Protein AF-A0A9Q6Z3T3-F1 (afdb_monomer)

Sequence (165 aa):
MHKLIFLFVGLLMFGCGKRDIKRTWSYEMFGDTLYEVKWFYAVSPEGIGQEIQYYISEVGDTILNQYYYYNQEGVIDTLESEFYTLEIFPTDTLDRYKGALTLHTMFGKMPIDAKNRRRLQLLYDEITDSVILSSVISERSNRLEFYYRNTIDHHLTGVLLQDVF

Mean predicted aligned error: 10.01 Å

Nearest PDB structures (foldseek):
  5grs-assembly1_A  TM=4.565E-01  e=8.952E-02  Schizosaccharomyces pombe 972h-
  7wzf-assembly1_A  TM=6.178E-01  e=1.465E+00  Streptomyces yunnanensis
  1l7a-assembly1_A  TM=6.469E-01  e=3.353E+00  Bacillus subtilis
  3fcy-assembly1_A  TM=6.379E-01  e=3.353E+00  Thermoanaerobacterium saccharolyticum JW/SL-YS485
  4yhc-assembly1_A  TM=2.713E-01  e=1.502E-01  Schizosaccharomyces pombe 972h-

Foldseek 3Di:
DDDDDPPPPPPPPPPPPPFDKDKDKDFDDDPPDQWTWIWIWIAGSLQKIKIWIWTAGPVGDIDTAWIFIADNVRDTDLAPTWHKDKDWADDPDPQKIKIKMAIRHNCQPPFDDPQWFKKKKKWKWADDVDTDTDMDMDRGHSMTIDMGGDDDDSDIDIDIDMDTD

Radius of gyration: 24.94 Å; Cα contacts (8 Å, |Δi|>4): 321; chains: 1; bounding box: 54×32×95 Å

Secondary structure (DSSP, 8-state):
-------------------PPEEEEEEE--TT-SEEEEEEEEE-TTS-EEEEEEEEETT--EEEEEEEEE-TTS-B-TTT-BEEEEEEEE-SSTTEEEEEEEEESTTTTSPP-TTS-EEEEEEEEEESSSEEEEEEEESS-SEEEEEEEBSSS----EEEEEEE-

pLDDT: mean 83.75, std 16.04, range [34.53, 97.81]

Structure (mmCIF, N/CA/C/O backbone):
data_AF-A0A9Q6Z3T3-F1
#
_entry.id   AF-A0A9Q6Z3T3-F1
#
loop_
_atom_site.group_PDB
_atom_site.id
_atom_site.type_symbol
_atom_site.label_atom_id
_atom_site.label_alt_id
_atom_site.label_comp_id
_atom_site.label_asym_id
_atom_site.label_entity_id
_atom_site.label_seq_id
_atom_site.pdbx_PDB_ins_code
_atom_site.Cartn_x
_atom_site.Cartn_y
_atom_site.Cartn_z
_atom_site.occupancy
_atom_site.B_iso_o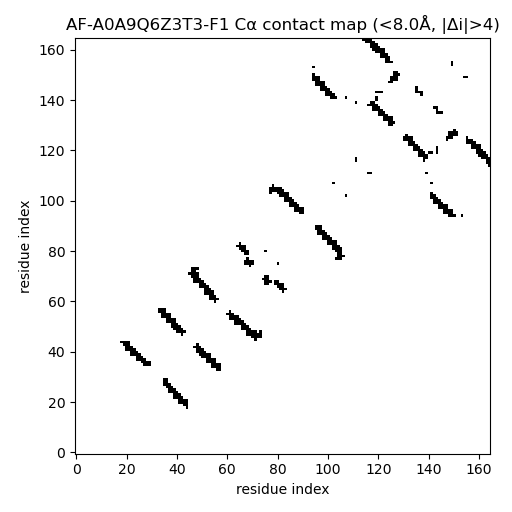r_equiv
_atom_site.auth_seq_id
_atom_site.auth_comp_id
_atom_site.auth_asym_id
_atom_site.auth_atom_id
_atom_site.pdbx_PDB_model_num
ATOM 1 N N . MET A 1 1 ? -33.274 8.288 76.262 1.00 39.19 1 MET A N 1
ATOM 2 C CA . MET A 1 1 ? -32.404 7.237 75.684 1.00 39.19 1 MET A CA 1
ATOM 3 C C . MET A 1 1 ? -32.625 7.262 74.176 1.00 39.19 1 MET A C 1
ATOM 5 O O . MET A 1 1 ? -33.725 6.981 73.742 1.00 39.19 1 MET A O 1
ATOM 9 N N . HIS A 1 2 ? -31.870 8.110 73.478 1.00 34.53 2 HIS A N 1
ATOM 10 C CA . HIS A 1 2 ? -30.788 7.733 72.551 1.00 34.53 2 HIS A CA 1
ATOM 11 C C . HIS A 1 2 ? -31.265 6.913 71.337 1.00 34.53 2 HIS A C 1
ATOM 13 O O . HIS A 1 2 ? -31.745 5.794 71.457 1.00 34.53 2 HIS A O 1
ATOM 19 N N . LYS A 1 3 ? -31.146 7.591 70.189 1.00 44.44 3 LYS A N 1
ATOM 20 C CA . LYS A 1 3 ? -31.544 7.271 68.814 1.00 44.44 3 LYS A CA 1
ATOM 21 C C . LYS A 1 3 ? -30.884 5.985 68.307 1.00 44.44 3 LYS A C 1
ATOM 23 O O . LYS A 1 3 ? -29.741 5.749 68.668 1.00 44.44 3 LYS A O 1
ATOM 28 N N . LEU A 1 4 ? -31.502 5.303 67.340 1.00 40.41 4 LEU A N 1
ATOM 29 C CA . LEU A 1 4 ? -30.761 4.794 66.178 1.00 40.41 4 LEU A CA 1
ATOM 30 C C . LEU A 1 4 ? -31.717 4.579 64.991 1.00 40.41 4 LEU A C 1
ATOM 32 O O . LEU A 1 4 ? -32.467 3.611 64.925 1.00 40.41 4 LEU A O 1
ATOM 36 N N . ILE A 1 5 ? -31.702 5.540 64.069 1.00 45.75 5 ILE A N 1
ATOM 37 C CA . ILE A 1 5 ? -32.273 5.425 62.726 1.00 45.75 5 ILE A CA 1
ATOM 38 C C . ILE A 1 5 ? -31.202 4.722 61.889 1.00 45.75 5 ILE A C 1
ATOM 40 O O . ILE A 1 5 ? -30.130 5.289 61.681 1.00 45.75 5 ILE A O 1
ATOM 44 N N . PHE A 1 6 ? -31.458 3.495 61.439 1.00 45.34 6 PHE A N 1
ATOM 45 C CA . PHE A 1 6 ? -30.599 2.822 60.463 1.00 45.34 6 PHE A CA 1
ATOM 46 C C . PHE A 1 6 ? -30.916 3.373 59.069 1.00 45.34 6 PHE A C 1
ATOM 48 O O . PHE A 1 6 ? -31.800 2.891 58.366 1.00 45.34 6 PHE A O 1
ATOM 55 N N . LEU A 1 7 ? -30.205 4.434 58.688 1.00 42.09 7 LEU A N 1
ATOM 56 C CA . LEU A 1 7 ? -30.173 4.947 57.324 1.00 42.09 7 LEU A CA 1
ATOM 57 C C . LEU A 1 7 ? -29.149 4.109 56.539 1.00 42.09 7 LEU A C 1
ATOM 59 O O . LEU A 1 7 ? -27.956 4.403 56.549 1.00 42.09 7 LEU A O 1
ATOM 63 N N . PHE A 1 8 ? -29.603 3.033 55.895 1.00 45.50 8 PHE A N 1
ATOM 64 C CA . PHE A 1 8 ? -28.782 2.241 54.976 1.00 45.50 8 PHE A CA 1
ATOM 65 C C . PHE A 1 8 ? -28.689 2.997 53.641 1.00 45.50 8 PHE A C 1
ATOM 67 O O . PHE A 1 8 ? -29.399 2.706 52.681 1.00 45.50 8 PHE A O 1
ATOM 74 N N . VAL A 1 9 ? -27.857 4.042 53.599 1.00 50.91 9 VAL A N 1
ATOM 75 C CA . VAL A 1 9 ? -27.454 4.675 52.338 1.00 50.91 9 VAL A CA 1
ATOM 76 C C . VAL A 1 9 ? -26.518 3.692 51.657 1.00 50.91 9 VAL A C 1
ATOM 78 O O . VAL A 1 9 ? -25.329 3.627 51.963 1.00 50.91 9 VAL A O 1
ATOM 81 N N . GLY A 1 10 ? -27.091 2.877 50.774 1.00 50.28 10 GLY A N 1
ATOM 82 C CA . GLY A 1 10 ? -26.339 2.075 49.827 1.00 50.28 10 GLY A CA 1
ATOM 83 C C . GLY A 1 10 ? -25.441 3.001 49.019 1.00 50.28 10 GLY A C 1
ATOM 84 O O . GLY A 1 10 ? -25.906 3.717 48.135 1.00 50.28 10 GLY A O 1
ATOM 85 N N . LEU A 1 11 ? -24.156 2.998 49.366 1.00 45.59 11 LEU A N 1
ATOM 86 C CA . LEU A 1 11 ? -23.077 3.517 48.546 1.00 45.59 11 LEU A CA 1
ATOM 87 C C . LEU A 1 11 ? -23.126 2.779 47.203 1.00 45.59 11 LEU A C 1
ATOM 89 O O . LEU A 1 11 ? -22.553 1.703 47.041 1.00 45.59 11 LEU A O 1
ATOM 93 N N . LEU A 1 12 ? -23.816 3.373 46.229 1.00 44.97 12 LEU A N 1
ATOM 94 C CA . LEU A 1 12 ? -23.565 3.144 44.813 1.00 44.97 12 LEU A CA 1
ATOM 95 C C . LEU A 1 12 ? -22.165 3.690 44.524 1.00 44.97 12 LEU A C 1
ATOM 97 O O . LEU A 1 12 ? -21.990 4.799 44.025 1.00 44.97 12 LEU A O 1
ATOM 101 N N . MET A 1 13 ? -21.155 2.901 44.887 1.00 45.84 13 MET A N 1
ATOM 102 C CA . MET A 1 13 ? -19.816 3.010 44.332 1.00 45.84 13 MET A CA 1
ATOM 103 C C . MET A 1 13 ? -19.944 2.642 42.853 1.00 45.84 13 MET A C 1
ATOM 105 O O . MET A 1 13 ? -19.672 1.513 42.452 1.00 45.84 13 MET A O 1
ATOM 109 N N . PHE A 1 14 ? -20.379 3.602 42.033 1.00 49.06 14 PHE A N 1
ATOM 110 C CA . PHE A 1 14 ? -20.009 3.642 40.625 1.00 49.06 14 PHE A CA 1
ATOM 111 C C . PHE A 1 14 ? -18.494 3.833 40.593 1.00 49.06 14 PHE A C 1
ATOM 113 O O . PHE A 1 14 ? -17.973 4.935 40.430 1.00 49.06 14 PHE A O 1
ATOM 120 N N . GLY A 1 15 ? -17.774 2.737 40.831 1.00 48.12 15 GLY A N 1
ATOM 121 C CA . GLY A 1 15 ? -16.378 2.634 40.479 1.00 48.12 15 GLY A CA 1
ATOM 122 C C . GLY A 1 15 ? -16.314 2.824 38.976 1.00 48.12 15 GLY A C 1
ATOM 123 O O . GLY A 1 15 ? -16.654 1.919 38.217 1.00 48.12 15 GLY A O 1
ATOM 124 N N . CYS A 1 16 ? -15.914 4.017 38.548 1.00 53.06 16 CYS A N 1
ATOM 125 C CA . CYS A 1 16 ? -15.417 4.237 37.203 1.00 53.06 16 CYS A CA 1
ATOM 126 C C . CYS A 1 16 ? -14.101 3.455 37.109 1.00 53.06 16 CYS A C 1
ATOM 128 O O . CYS A 1 16 ? -13.018 3.985 37.359 1.00 53.06 16 CYS A O 1
ATOM 130 N N . GLY A 1 17 ? -14.211 2.143 36.894 1.00 53.41 17 GLY A N 1
ATOM 131 C CA . GLY A 1 17 ? -13.072 1.294 36.604 1.00 53.41 17 GLY A CA 1
ATOM 132 C C . GLY A 1 17 ? -12.455 1.823 35.323 1.00 53.41 17 GLY A C 1
ATOM 133 O O . GLY A 1 17 ? -13.124 1.849 34.289 1.00 53.41 17 GLY A O 1
ATOM 134 N N . LYS A 1 18 ? -11.208 2.294 35.399 1.00 56.41 18 LYS A N 1
ATOM 135 C CA . LYS A 1 18 ? -10.423 2.580 34.201 1.00 56.41 18 LYS A CA 1
ATOM 136 C C . LYS A 1 18 ? -10.368 1.276 33.424 1.00 56.41 18 LYS A C 1
ATOM 138 O O . LYS A 1 18 ? -9.799 0.296 33.891 1.00 56.41 18 LYS A O 1
ATOM 143 N N . ARG A 1 19 ? -11.079 1.235 32.305 1.00 62.72 19 ARG A N 1
ATOM 144 C CA . ARG A 1 19 ? -11.031 0.088 31.423 1.00 62.72 19 ARG A CA 1
ATOM 145 C C . ARG A 1 19 ? -9.711 0.187 30.653 1.00 62.72 19 ARG A C 1
ATOM 147 O O . ARG A 1 19 ? -9.494 1.160 29.933 1.00 62.72 19 ARG A O 1
ATOM 154 N N . ASP A 1 20 ? -8.810 -0.759 30.884 1.00 70.94 20 ASP A N 1
ATOM 155 C CA . ASP A 1 20 ? -7.444 -0.693 30.364 1.00 70.94 20 ASP A CA 1
ATOM 156 C C . ASP A 1 20 ? -7.386 -1.042 28.871 1.00 70.94 20 ASP A C 1
ATOM 158 O O . ASP A 1 20 ? -7.948 -2.039 28.421 1.00 70.94 20 ASP A O 1
ATOM 162 N N . ILE A 1 21 ? -6.677 -0.215 28.099 1.00 77.00 21 ILE A N 1
ATOM 163 C CA . ILE A 1 21 ? -6.381 -0.462 26.683 1.00 77.00 21 ILE A CA 1
ATOM 164 C C . ILE A 1 21 ? -5.184 -1.412 26.611 1.00 77.00 21 ILE A C 1
ATOM 166 O O . ILE A 1 21 ? -4.103 -1.086 27.113 1.00 77.00 21 ILE A O 1
ATOM 170 N N . LYS A 1 22 ? -5.339 -2.561 25.947 1.00 78.31 22 LYS A N 1
ATOM 171 C CA . LYS A 1 22 ? -4.220 -3.480 25.694 1.00 78.31 22 LYS A CA 1
ATOM 172 C C . LYS A 1 22 ? -3.388 -2.940 24.534 1.00 78.31 22 LYS A C 1
ATOM 174 O O . LYS A 1 22 ? -3.945 -2.635 23.487 1.00 78.31 22 LYS A O 1
ATOM 179 N N . ARG A 1 23 ? -2.067 -2.837 24.711 1.00 81.88 23 ARG A N 1
ATOM 180 C CA . ARG A 1 23 ? -1.123 -2.378 23.676 1.00 81.88 23 ARG A CA 1
ATOM 181 C C . ARG A 1 23 ? -0.018 -3.404 23.471 1.00 81.88 23 ARG A C 1
ATOM 183 O O . ARG A 1 23 ? 0.449 -4.007 24.438 1.00 81.88 23 ARG A O 1
ATOM 190 N N . THR A 1 24 ? 0.403 -3.622 22.234 1.00 79.12 24 THR A N 1
ATOM 191 C CA . THR A 1 24 ? 1.486 -4.552 21.887 1.00 79.12 24 THR A CA 1
ATOM 192 C C . THR A 1 24 ? 2.268 -4.015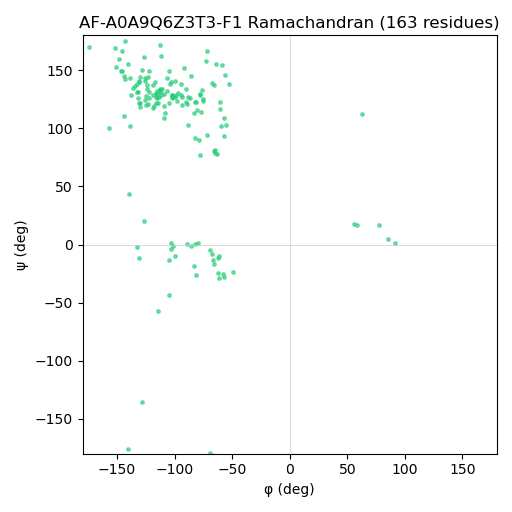 20.693 1.00 79.12 24 THR A C 1
ATOM 194 O O . THR A 1 24 ? 1.714 -3.312 19.852 1.00 79.12 24 THR A O 1
ATOM 197 N N . TRP A 1 25 ? 3.559 -4.333 20.654 1.00 74.19 25 TRP A N 1
ATOM 198 C CA . TRP A 1 25 ? 4.455 -4.023 19.547 1.00 74.19 25 TRP A CA 1
ATOM 199 C C . TRP A 1 25 ? 4.995 -5.327 18.973 1.00 74.19 25 TRP A C 1
ATOM 201 O O . TRP A 1 25 ? 5.368 -6.220 19.738 1.00 74.19 25 TRP A O 1
ATOM 211 N N . SER A 1 26 ? 5.054 -5.425 17.651 1.00 74.00 26 SER A N 1
ATOM 212 C CA . SER A 1 26 ? 5.786 -6.480 16.952 1.00 74.00 26 SER A CA 1
ATOM 213 C C . SER A 1 26 ? 6.752 -5.873 15.942 1.00 74.00 26 SER A C 1
ATOM 215 O O . SER A 1 26 ? 6.671 -4.689 15.593 1.00 74.00 26 SER A O 1
ATOM 217 N N . TYR A 1 27 ? 7.726 -6.689 15.550 1.00 62.75 27 TYR A N 1
ATOM 218 C CA . TYR A 1 27 ? 8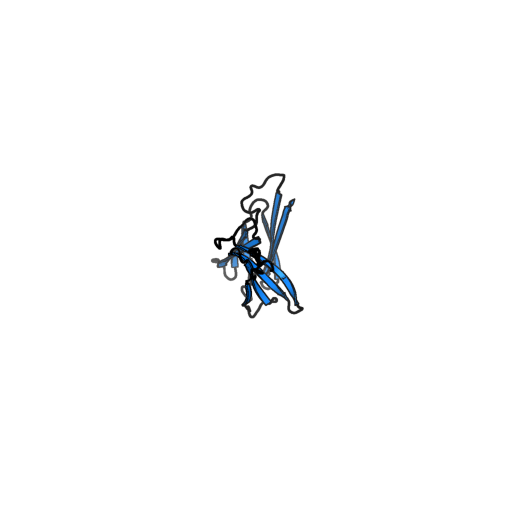.886 -6.249 14.804 1.00 62.75 27 TYR A CA 1
ATOM 219 C C . TYR A 1 27 ? 9.219 -7.204 13.665 1.00 62.75 27 TYR A C 1
ATOM 221 O O . TYR A 1 27 ? 9.271 -8.414 13.885 1.00 62.75 27 TYR A O 1
ATOM 229 N N . GLU A 1 28 ? 9.504 -6.649 12.489 1.00 58.47 28 GLU A N 1
ATOM 230 C CA . GLU A 1 28 ? 10.022 -7.382 11.338 1.00 58.47 28 GLU A CA 1
ATOM 231 C C . GLU A 1 28 ? 11.249 -6.639 10.784 1.00 58.47 28 GLU A C 1
ATOM 233 O O . GLU A 1 28 ? 11.147 -5.490 10.357 1.00 58.47 28 GLU A O 1
ATOM 238 N N . MET A 1 29 ? 12.423 -7.290 10.799 1.00 49.72 29 MET A N 1
ATOM 239 C CA . MET A 1 29 ? 13.572 -6.837 10.002 1.00 49.72 29 MET A CA 1
ATOM 240 C C . MET A 1 29 ? 13.542 -7.496 8.644 1.00 49.72 29 MET A C 1
ATOM 242 O O . MET A 1 29 ? 13.650 -8.719 8.548 1.00 49.72 29 MET A O 1
ATOM 246 N N . PHE A 1 30 ? 13.529 -6.673 7.608 1.00 55.00 30 PHE A N 1
ATOM 247 C CA . PHE A 1 30 ? 14.023 -7.071 6.304 1.00 55.00 30 PHE A CA 1
ATOM 248 C C . PHE A 1 30 ? 15.487 -6.623 6.243 1.00 55.00 30 PHE A C 1
ATOM 250 O O . PHE A 1 30 ? 15.790 -5.455 6.454 1.00 55.00 30 PHE A O 1
ATOM 257 N N . GLY A 1 31 ? 16.410 -7.571 6.063 1.00 48.66 31 GLY A N 1
ATOM 258 C CA . GLY A 1 31 ? 17.853 -7.346 6.238 1.00 48.66 31 GLY A CA 1
ATOM 259 C C . GLY A 1 31 ? 18.493 -6.324 5.288 1.00 48.66 31 GLY A C 1
ATOM 260 O O . GLY A 1 31 ? 19.615 -5.916 5.558 1.00 48.66 31 GLY A O 1
ATOM 261 N N . ASP A 1 32 ? 17.774 -5.897 4.243 1.00 57.16 32 ASP A N 1
ATOM 262 C CA . ASP A 1 32 ? 18.267 -5.030 3.162 1.00 57.16 32 ASP A CA 1
ATOM 263 C C . ASP A 1 32 ? 17.394 -3.771 2.930 1.00 57.16 32 ASP A C 1
ATOM 265 O O . ASP A 1 32 ? 17.433 -3.171 1.857 1.00 57.16 32 ASP A O 1
ATOM 269 N N . THR A 1 33 ? 16.579 -3.337 3.904 1.00 63.75 33 THR A N 1
ATOM 270 C CA . THR A 1 33 ? 15.714 -2.149 3.739 1.00 63.75 33 THR A CA 1
ATOM 271 C C . THR A 1 33 ? 16.253 -0.909 4.457 1.00 63.75 33 THR A C 1
ATOM 273 O O . THR A 1 33 ? 16.681 -0.980 5.602 1.00 63.75 33 THR A O 1
ATOM 276 N N . LEU A 1 34 ? 16.135 0.266 3.819 1.00 74.25 34 LEU A N 1
ATOM 277 C CA . LEU A 1 34 ? 16.471 1.587 4.398 1.00 74.25 34 LEU A CA 1
ATOM 278 C C . LEU A 1 34 ? 15.638 1.962 5.642 1.00 74.25 34 LEU A C 1
ATOM 280 O O . LEU A 1 34 ? 15.898 2.973 6.297 1.00 74.25 34 LEU A O 1
ATOM 284 N N . TYR A 1 35 ? 14.599 1.178 5.930 1.00 82.44 35 TYR A N 1
ATOM 285 C CA . TYR A 1 35 ? 13.651 1.417 7.003 1.00 82.44 35 TYR A CA 1
ATOM 286 C C . TYR A 1 35 ? 13.445 0.158 7.839 1.00 82.44 35 TYR A C 1
ATOM 288 O O . TYR A 1 35 ? 13.309 -0.949 7.317 1.00 82.44 35 TYR A O 1
ATOM 296 N N . GLU A 1 36 ? 13.354 0.367 9.144 1.00 87.12 36 GLU A N 1
ATOM 297 C CA . GLU A 1 36 ? 12.871 -0.575 10.138 1.00 87.12 36 GLU A CA 1
ATOM 298 C C . GLU A 1 36 ? 11.329 -0.609 10.103 1.00 87.12 36 GLU A C 1
ATOM 300 O O . GLU A 1 36 ? 10.688 0.440 10.187 1.00 87.12 36 GLU A O 1
ATOM 305 N N . VAL A 1 37 ? 10.708 -1.793 10.010 1.00 88.31 37 VAL A N 1
ATOM 306 C CA . VAL A 1 37 ? 9.240 -1.931 9.996 1.00 88.31 37 VAL A CA 1
ATOM 307 C C . VAL A 1 37 ? 8.725 -2.285 11.393 1.00 88.31 37 VAL A C 1
ATOM 309 O O . VAL A 1 37 ? 9.117 -3.297 11.979 1.00 88.31 37 VAL A O 1
ATOM 312 N N . LYS A 1 38 ? 7.808 -1.473 11.935 1.00 90.31 38 LYS A N 1
ATOM 313 C CA . LYS A 1 38 ? 7.136 -1.732 13.220 1.00 90.31 38 LYS A CA 1
ATOM 314 C C . LYS A 1 38 ? 5.634 -1.770 13.077 1.00 90.31 38 LYS A C 1
ATOM 316 O O . LYS A 1 38 ? 5.048 -0.951 12.377 1.00 90.31 38 LYS A O 1
ATOM 321 N N . TRP A 1 39 ? 5.026 -2.654 13.852 1.00 92.06 39 TRP A N 1
ATOM 322 C CA . TRP A 1 39 ? 3.584 -2.728 13.999 1.00 92.06 39 TRP A CA 1
ATOM 323 C C . TRP A 1 39 ? 3.186 -2.351 15.422 1.00 92.06 39 TRP A C 1
ATOM 325 O O . TRP A 1 39 ? 3.700 -2.899 16.403 1.00 92.06 39 TRP A O 1
ATOM 335 N N . PHE A 1 40 ? 2.264 -1.402 15.529 1.00 91.62 40 PHE A N 1
ATOM 336 C CA . PHE A 1 40 ? 1.586 -1.054 16.768 1.00 91.62 40 PHE A CA 1
ATOM 337 C C . PHE A 1 40 ? 0.195 -1.662 16.763 1.00 91.62 40 PHE A C 1
ATOM 339 O O . PHE A 1 40 ? -0.565 -1.415 15.833 1.00 91.62 40 PHE A O 1
ATOM 346 N N . TYR A 1 41 ? -0.160 -2.378 17.824 1.00 93.12 41 TYR A N 1
ATOM 347 C CA . TYR A 1 41 ? -1.501 -2.913 18.009 1.00 93.12 41 TYR A CA 1
ATOM 348 C C . TYR A 1 41 ? -2.111 -2.410 19.316 1.00 93.12 41 TYR A C 1
ATOM 350 O O . TYR A 1 41 ? -1.488 -2.503 20.381 1.00 93.12 41 TYR A O 1
ATOM 358 N N . ALA A 1 42 ? -3.345 -1.912 19.252 1.00 91.88 42 ALA A N 1
ATOM 359 C CA . ALA A 1 42 ? -4.120 -1.486 20.408 1.00 91.88 42 ALA A CA 1
ATOM 360 C C . ALA A 1 42 ? -5.546 -2.037 20.358 1.00 91.88 42 ALA A C 1
ATOM 362 O O . ALA A 1 42 ? -6.189 -2.006 19.316 1.00 91.88 42 ALA A O 1
ATOM 363 N N . VAL A 1 43 ? -6.060 -2.492 21.503 1.00 93.25 43 VAL A N 1
ATOM 364 C CA . VAL A 1 43 ? -7.452 -2.947 21.643 1.00 93.25 43 VAL A CA 1
ATOM 365 C C . VAL A 1 43 ? -8.112 -2.203 22.786 1.00 93.25 43 VAL A C 1
ATOM 367 O O . VAL A 1 43 ? -7.612 -2.211 23.918 1.00 93.25 43 VAL A O 1
ATOM 370 N N . SER A 1 44 ? -9.231 -1.555 22.480 1.00 90.62 44 SER A N 1
ATOM 371 C CA . SER A 1 44 ? -10.076 -0.911 23.465 1.00 90.62 44 SER A CA 1
ATOM 372 C C . SER A 1 44 ? -10.831 -1.959 24.293 1.00 90.62 44 SER A C 1
ATOM 374 O O . SER A 1 44 ? -11.057 -3.088 23.854 1.00 90.62 44 SER A O 1
ATOM 376 N N . PRO A 1 45 ? -11.278 -1.593 25.494 1.00 86.81 45 PRO A N 1
ATOM 377 C CA . PRO A 1 45 ? -12.111 -2.455 26.328 1.00 86.81 45 PRO A CA 1
ATOM 378 C C . PRO A 1 45 ? -13.426 -2.909 25.685 1.00 86.81 45 PRO A C 1
ATOM 380 O O . PRO A 1 45 ? -13.986 -3.930 26.071 1.00 86.81 45 PRO A O 1
ATOM 383 N N . GLU A 1 46 ? -13.931 -2.135 24.729 1.00 89.38 46 GLU A N 1
ATOM 384 C CA . GLU A 1 46 ? -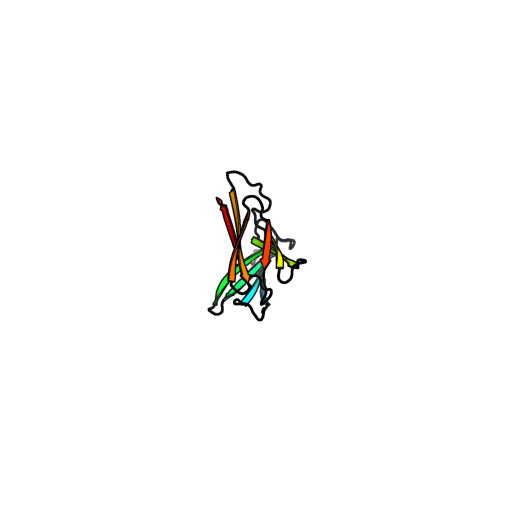15.126 -2.423 23.938 1.00 89.38 46 GLU A CA 1
ATOM 385 C C . GLU A 1 46 ? -14.846 -3.408 22.791 1.00 89.38 46 GLU A C 1
ATOM 387 O O . GLU A 1 46 ? -15.754 -3.716 22.029 1.00 89.38 46 GLU A O 1
ATOM 392 N N . GLY A 1 47 ? -13.609 -3.900 22.660 1.00 88.75 47 GLY A N 1
ATOM 393 C CA . GLY A 1 47 ? -13.199 -4.837 21.612 1.00 88.75 47 GLY A CA 1
ATOM 394 C C . GLY A 1 47 ? -12.793 -4.170 20.298 1.00 88.75 47 GLY A C 1
ATOM 395 O O . GLY A 1 47 ? -12.501 -4.872 19.340 1.00 88.75 47 GLY A O 1
ATOM 396 N N . ILE A 1 48 ? -12.743 -2.836 20.246 1.00 93.44 48 ILE A N 1
ATOM 397 C CA . ILE A 1 48 ? -12.322 -2.088 19.055 1.00 93.44 48 ILE A CA 1
ATOM 398 C C . ILE A 1 48 ? -10.802 -2.177 18.919 1.00 93.44 48 ILE A C 1
ATOM 400 O O . ILE A 1 48 ? -10.080 -1.821 19.852 1.00 93.44 48 ILE A O 1
ATOM 404 N N . GLY A 1 49 ? -10.318 -2.628 17.765 1.00 94.94 49 GLY A N 1
ATOM 405 C CA . GLY A 1 49 ? -8.893 -2.786 17.481 1.00 94.94 49 GLY A CA 1
ATOM 406 C C . GLY A 1 49 ? -8.346 -1.697 16.561 1.00 94.94 49 GLY A C 1
ATOM 407 O O . GLY A 1 49 ? -9.045 -1.189 15.689 1.00 94.94 49 GLY A O 1
ATOM 408 N N . GLN A 1 50 ? -7.072 -1.368 16.731 1.00 95.94 50 GLN A N 1
ATOM 409 C CA . GLN A 1 50 ? -6.294 -0.541 15.815 1.00 95.94 50 GLN A CA 1
ATOM 410 C C . GLN A 1 50 ? -4.935 -1.191 15.591 1.00 95.94 50 GLN A C 1
ATOM 412 O O . GLN A 1 50 ? -4.287 -1.620 16.549 1.00 95.94 50 GLN A O 1
ATOM 417 N N . GLU A 1 51 ? -4.496 -1.224 14.342 1.00 96.12 51 GLU A N 1
ATOM 418 C CA . GLU A 1 51 ? -3.180 -1.705 13.948 1.00 96.12 51 GLU A CA 1
ATOM 419 C C . GLU A 1 51 ? -2.533 -0.711 12.989 1.00 96.12 51 GLU A C 1
ATOM 421 O O . GLU A 1 51 ? -3.163 -0.247 12.039 1.00 96.12 51 GLU A O 1
ATOM 426 N N . ILE A 1 52 ? -1.283 -0.347 13.260 1.00 95.62 52 ILE A N 1
ATOM 427 C CA . ILE A 1 52 ? -0.572 0.683 12.504 1.00 95.62 52 ILE A CA 1
ATOM 428 C C . ILE A 1 52 ? 0.805 0.167 12.128 1.00 95.62 52 ILE A C 1
ATOM 430 O O . ILE A 1 52 ? 1.576 -0.225 13.007 1.00 95.62 52 ILE A O 1
ATOM 434 N N . GLN A 1 53 ? 1.118 0.215 10.838 1.00 94.56 53 GLN A N 1
ATOM 435 C CA . GLN A 1 53 ? 2.453 -0.045 10.329 1.00 94.56 53 GLN A CA 1
ATOM 436 C C . GLN A 1 53 ? 3.228 1.262 10.200 1.00 94.56 53 GLN A C 1
ATOM 438 O O . GLN A 1 53 ? 2.792 2.204 9.529 1.00 94.56 53 GLN A O 1
ATOM 443 N N . TYR A 1 54 ? 4.409 1.281 10.798 1.00 92.12 54 TYR A N 1
ATOM 444 C CA . TYR A 1 54 ? 5.361 2.373 10.725 1.00 92.12 54 TYR A CA 1
ATOM 445 C C . TYR A 1 54 ? 6.650 1.912 10.059 1.00 92.12 54 TYR A C 1
ATOM 447 O O . TYR A 1 54 ? 7.156 0.829 10.352 1.00 92.12 54 TYR A O 1
ATOM 455 N N . TYR A 1 55 ? 7.206 2.778 9.223 1.00 90.62 55 TYR A N 1
ATOM 456 C CA . TYR A 1 55 ? 8.578 2.690 8.744 1.00 90.62 55 TYR A CA 1
ATOM 457 C C . TYR A 1 55 ? 9.428 3.689 9.515 1.00 90.62 55 TYR A C 1
ATOM 459 O O . TYR A 1 55 ? 9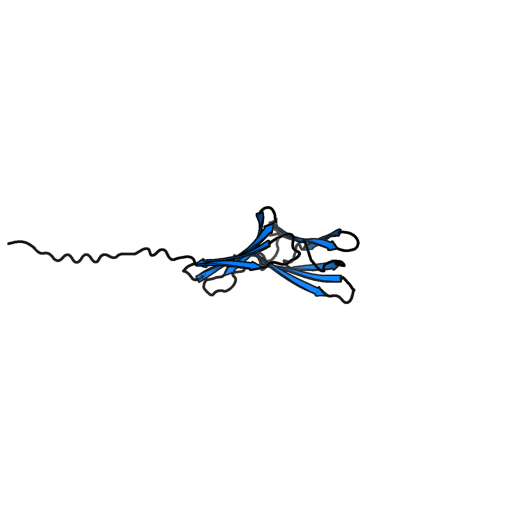.064 4.859 9.611 1.00 90.62 55 TYR A O 1
ATOM 467 N N . ILE A 1 56 ? 10.540 3.237 10.080 1.00 89.94 56 ILE A N 1
ATOM 468 C CA . ILE A 1 56 ? 11.453 4.056 10.874 1.00 89.94 56 ILE A CA 1
ATOM 469 C C . ILE A 1 56 ? 12.802 4.078 10.165 1.00 89.94 56 ILE A C 1
ATOM 471 O O . ILE A 1 56 ? 13.406 3.036 9.938 1.00 89.94 56 ILE A O 1
ATOM 475 N N . SER A 1 57 ? 13.258 5.261 9.771 1.00 87.94 57 SER A N 1
ATOM 476 C CA . SER A 1 57 ? 14.567 5.437 9.133 1.00 87.94 57 SER A CA 1
ATOM 477 C C . SER A 1 57 ? 15.715 5.247 10.128 1.00 87.94 57 SER A C 1
ATOM 479 O O . SER A 1 57 ? 15.522 5.328 11.342 1.00 87.94 57 SER A O 1
ATOM 481 N N . GLU A 1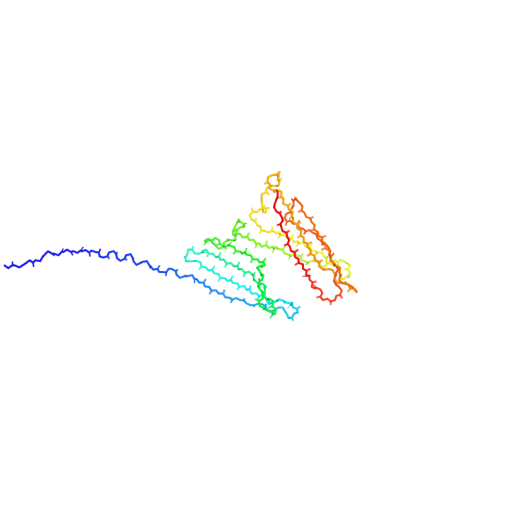 58 ? 16.939 5.103 9.621 1.00 85.62 58 GLU A N 1
ATOM 482 C CA . GLU A 1 58 ? 18.151 5.026 10.453 1.00 85.62 58 GLU A CA 1
ATOM 483 C C . GLU A 1 58 ? 18.348 6.244 11.374 1.00 85.62 58 GLU A C 1
ATOM 485 O O . GLU A 1 58 ? 18.938 6.126 12.448 1.00 85.62 58 GLU A O 1
ATOM 490 N N . VAL A 1 59 ? 17.837 7.417 10.980 1.00 90.00 59 VAL A N 1
ATOM 491 C CA . VAL A 1 59 ? 17.907 8.655 11.778 1.00 90.00 59 VAL A CA 1
ATOM 492 C C . VAL A 1 59 ? 16.722 8.826 12.737 1.00 90.00 59 VAL A C 1
ATOM 494 O O . VAL A 1 59 ? 16.670 9.803 13.481 1.00 90.00 59 VAL A O 1
ATOM 497 N N . GLY A 1 60 ? 15.789 7.870 12.761 1.00 87.00 60 GLY A N 1
ATOM 498 C CA . GLY A 1 60 ? 14.642 7.842 13.671 1.00 87.00 60 GLY A CA 1
ATOM 499 C C . GLY A 1 60 ? 13.371 8.516 13.145 1.00 87.00 60 GLY A C 1
ATOM 500 O O . GLY A 1 60 ? 12.360 8.519 13.850 1.00 87.00 60 GLY A O 1
ATOM 501 N N . ASP A 1 61 ? 13.374 9.049 11.919 1.00 89.50 61 ASP A N 1
ATOM 502 C CA . ASP A 1 61 ? 12.155 9.580 11.299 1.00 89.50 61 ASP A CA 1
ATOM 503 C C . ASP A 1 61 ? 11.152 8.457 11.045 1.00 89.50 61 ASP A C 1
ATOM 505 O O . ASP A 1 61 ? 11.528 7.382 10.578 1.00 89.50 61 ASP A O 1
ATOM 509 N N . THR A 1 62 ? 9.878 8.716 11.343 1.00 90.06 62 THR A N 1
ATOM 510 C CA . THR A 1 62 ? 8.798 7.729 11.242 1.00 90.06 62 THR A CA 1
ATOM 511 C C . THR A 1 62 ? 7.813 8.103 10.137 1.00 90.06 62 THR A C 1
ATOM 513 O O . THR A 1 62 ? 7.319 9.228 10.096 1.00 90.06 62 THR A O 1
ATOM 516 N N . ILE A 1 63 ? 7.477 7.142 9.279 1.00 89.75 63 ILE A N 1
ATOM 517 C CA . ILE A 1 63 ? 6.474 7.253 8.216 1.00 89.75 63 ILE A CA 1
ATOM 518 C C . ILE A 1 63 ? 5.350 6.262 8.527 1.00 89.75 63 ILE A C 1
ATOM 520 O O . ILE A 1 63 ? 5.606 5.078 8.739 1.00 89.75 63 ILE A O 1
ATOM 524 N N . LEU A 1 64 ? 4.102 6.733 8.565 1.00 90.81 64 LEU A N 1
ATOM 525 C CA . LEU A 1 64 ? 2.934 5.851 8.643 1.00 90.81 64 LEU A CA 1
ATOM 526 C C . LEU A 1 64 ? 2.705 5.229 7.262 1.00 90.81 64 LEU A C 1
ATOM 528 O O . LEU A 1 64 ? 2.553 5.963 6.289 1.00 90.81 64 LEU A O 1
ATOM 532 N N . ASN A 1 65 ? 2.686 3.897 7.181 1.00 92.75 65 ASN A N 1
ATOM 533 C CA . ASN A 1 65 ? 2.506 3.177 5.917 1.00 92.75 65 ASN A CA 1
ATOM 534 C C . ASN A 1 65 ? 1.100 2.580 5.770 1.00 92.75 65 ASN A C 1
ATOM 536 O O . ASN A 1 65 ? 0.511 2.666 4.695 1.00 92.75 65 ASN A O 1
ATOM 540 N N . GLN A 1 66 ? 0.559 1.969 6.829 1.00 95.31 66 GLN A N 1
ATOM 541 C CA . GLN A 1 66 ? -0.771 1.351 6.807 1.00 95.31 66 GLN A CA 1
ATOM 542 C C . GLN A 1 66 ? -1.486 1.523 8.144 1.00 95.31 66 GLN A C 1
ATOM 544 O O . GLN A 1 66 ? -0.861 1.461 9.204 1.00 95.31 66 GLN A O 1
ATOM 549 N N . TYR A 1 67 ? -2.802 1.701 8.083 1.00 96.44 67 TYR A N 1
ATOM 550 C CA . TYR A 1 67 ? -3.694 1.810 9.226 1.00 96.44 67 TYR A CA 1
ATOM 551 C C . TYR A 1 67 ? -4.902 0.888 9.049 1.00 96.44 67 TYR A C 1
ATOM 553 O O . TYR A 1 67 ? -5.672 1.018 8.095 1.00 96.44 67 TYR A O 1
ATOM 561 N N . TYR A 1 68 ? -5.091 -0.016 10.002 1.00 97.38 68 TYR A N 1
ATOM 562 C CA . TYR A 1 68 ? -6.228 -0.921 10.065 1.00 97.38 68 TYR A CA 1
ATOM 563 C C . TYR A 1 68 ? -7.056 -0.610 11.306 1.00 97.38 68 TYR A C 1
ATOM 565 O O . TYR A 1 68 ? -6.544 -0.564 12.427 1.00 97.38 68 TYR A O 1
ATOM 573 N N . TYR A 1 69 ? -8.356 -0.443 11.100 1.00 96.88 69 TYR A N 1
ATOM 574 C CA . TYR A 1 69 ? -9.342 -0.340 12.161 1.00 96.88 69 TYR A CA 1
ATOM 575 C C . TYR A 1 69 ? -10.193 -1.605 12.184 1.00 96.88 69 TYR A C 1
ATOM 577 O O . TYR A 1 69 ? -10.740 -2.011 11.159 1.00 96.88 69 TYR A O 1
ATOM 585 N N . TYR A 1 70 ? -10.336 -2.202 13.361 1.00 96.69 70 TYR A N 1
ATOM 586 C CA . TYR A 1 70 ? -11.158 -3.382 13.584 1.00 96.69 70 TYR A CA 1
ATOM 587 C C . TYR A 1 70 ? -12.365 -3.007 14.443 1.00 96.69 70 TYR A C 1
ATOM 589 O O . TYR A 1 70 ? -12.218 -2.417 15.517 1.00 96.69 70 TYR A O 1
ATOM 597 N N . ASN A 1 71 ? -13.561 -3.370 13.983 1.00 95.69 71 ASN A N 1
ATOM 598 C CA . ASN A 1 71 ? -14.789 -3.198 14.753 1.00 95.69 71 ASN A CA 1
ATOM 599 C C . ASN A 1 71 ? -14.843 -4.152 1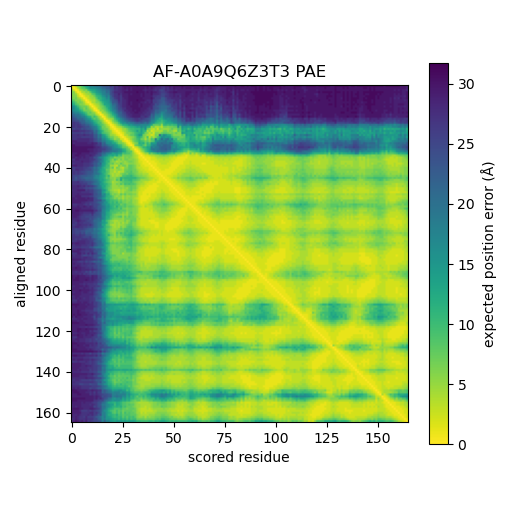5.967 1.00 95.69 71 ASN A C 1
ATOM 601 O O . ASN A 1 71 ? -13.922 -4.931 16.211 1.00 95.69 71 ASN A O 1
ATOM 605 N N . GLN A 1 72 ? -15.931 -4.095 16.741 1.00 94.12 72 GLN A N 1
ATOM 606 C CA . GLN A 1 72 ? -16.097 -4.896 17.964 1.00 94.12 72 GLN A CA 1
ATOM 607 C C . GLN A 1 72 ? -16.101 -6.411 17.700 1.00 94.12 72 GLN A C 1
ATOM 609 O O . GLN A 1 72 ? -15.769 -7.201 18.583 1.00 94.12 72 GLN A O 1
ATOM 614 N N . GLU A 1 73 ? -16.457 -6.821 16.483 1.00 93.62 73 GLU A N 1
ATOM 615 C CA . GLU A 1 73 ? -16.443 -8.206 16.017 1.00 93.62 73 GLU A CA 1
ATOM 616 C C . GLU A 1 73 ? -15.069 -8.653 15.481 1.00 93.62 73 GLU A C 1
ATOM 618 O O . GLU A 1 73 ? -14.919 -9.806 15.075 1.00 93.62 73 GLU A O 1
ATOM 623 N N . GLY A 1 74 ? -14.065 -7.769 15.473 1.00 92.56 74 GLY A N 1
ATOM 624 C CA . GLY A 1 74 ? -12.724 -8.046 14.953 1.00 92.56 74 GLY A CA 1
ATOM 625 C C . GLY A 1 74 ? -12.627 -8.020 13.424 1.00 92.56 74 GLY A C 1
ATOM 626 O O . GLY A 1 74 ? -11.668 -8.544 12.860 1.00 92.56 74 GLY A O 1
ATOM 627 N N . VAL A 1 75 ? -13.608 -7.433 12.735 1.00 95.25 75 VAL A N 1
ATOM 628 C CA . VAL A 1 75 ? -13.631 -7.283 11.274 1.00 95.25 75 VAL A CA 1
ATOM 629 C C . VAL A 1 75 ? -13.066 -5.917 10.891 1.00 95.25 75 VAL A C 1
ATOM 631 O O . VAL A 1 75 ? -13.386 -4.912 11.525 1.00 95.25 75 VAL A O 1
ATOM 634 N N . ILE A 1 76 ? -12.247 -5.874 9.835 1.00 94.94 76 ILE A N 1
ATOM 635 C CA . ILE A 1 76 ? -11.699 -4.620 9.301 1.00 94.94 76 ILE A CA 1
ATOM 636 C C . ILE A 1 76 ? -12.845 -3.713 8.839 1.00 94.94 76 ILE A C 1
ATOM 638 O O . ILE A 1 76 ? -13.620 -4.076 7.948 1.00 94.94 76 ILE A O 1
ATOM 642 N N . ASP A 1 77 ? -12.910 -2.509 9.401 1.00 94.06 77 ASP A N 1
ATOM 643 C CA . ASP A 1 77 ? -13.787 -1.452 8.919 1.00 94.06 77 ASP A CA 1
ATOM 644 C C . ASP A 1 77 ? -13.070 -0.644 7.835 1.00 94.06 77 ASP A C 1
ATOM 646 O O . ASP A 1 77 ? -12.218 0.203 8.106 1.00 94.06 77 ASP A O 1
ATOM 650 N N . THR A 1 78 ? -13.418 -0.897 6.574 1.00 89.19 78 THR A N 1
ATOM 651 C CA . THR A 1 78 ? -12.827 -0.197 5.422 1.00 89.19 78 THR A CA 1
ATOM 652 C C . THR A 1 78 ? -13.177 1.293 5.350 1.00 89.19 78 THR A C 1
ATOM 654 O O . THR A 1 78 ? -12.581 2.000 4.544 1.00 89.19 78 THR A O 1
ATOM 657 N N . LEU A 1 79 ? -14.162 1.770 6.123 1.00 91.88 79 LEU A N 1
ATOM 658 C CA . LEU A 1 79 ? -14.496 3.197 6.189 1.00 91.88 79 LEU A CA 1
ATOM 659 C C . LEU A 1 79 ? -13.567 3.965 7.127 1.00 91.88 79 LEU A C 1
ATOM 661 O O . LEU A 1 79 ? -13.353 5.152 6.913 1.00 91.88 79 LEU A O 1
ATOM 665 N N . GLU A 1 80 ? -12.998 3.283 8.115 1.00 94.31 80 GLU A N 1
ATOM 666 C CA . GLU A 1 80 ? -12.067 3.873 9.079 1.00 94.31 80 GLU A CA 1
ATOM 667 C C . GLU A 1 80 ? -10.612 3.465 8.799 1.00 94.31 80 GLU A C 1
ATOM 669 O O . GLU A 1 80 ? -9.694 4.062 9.343 1.00 94.31 80 GLU A O 1
ATOM 674 N N . SER A 1 81 ? -10.377 2.463 7.945 1.00 95.12 81 SER A N 1
ATOM 675 C CA . SER A 1 81 ? -9.035 1.976 7.595 1.00 95.12 81 SER A CA 1
ATOM 676 C C . SER A 1 81 ? -8.448 2.674 6.364 1.00 95.12 81 SER A C 1
ATOM 678 O O . SER A 1 81 ? -9.172 3.056 5.443 1.00 95.12 81 SER A O 1
ATOM 680 N N . GLU A 1 82 ? -7.118 2.749 6.312 1.00 95.06 82 GLU A N 1
ATOM 681 C CA . GLU A 1 82 ? -6.337 3.222 5.166 1.00 95.06 82 GLU A CA 1
ATOM 682 C C . GLU A 1 82 ? -5.112 2.320 4.975 1.00 95.06 82 GLU A C 1
ATOM 684 O O . GLU A 1 82 ? -4.124 2.397 5.704 1.00 95.06 82 GLU A O 1
ATOM 689 N N . PHE A 1 83 ? -5.191 1.415 4.002 1.00 96.00 83 PHE A N 1
ATOM 690 C CA . PHE A 1 83 ? -4.141 0.435 3.724 1.00 96.00 83 PHE A CA 1
ATOM 691 C C . PHE A 1 83 ? -4.143 0.039 2.249 1.00 96.00 83 PHE A C 1
ATOM 693 O O . PHE A 1 83 ? -5.083 0.333 1.510 1.00 96.00 83 PHE A O 1
ATOM 700 N N . TYR A 1 84 ? -3.108 -0.665 1.799 1.00 95.38 84 TYR A N 1
ATOM 701 C CA . TYR A 1 84 ? -3.047 -1.180 0.435 1.00 95.38 84 TYR A CA 1
ATOM 702 C C . TYR A 1 84 ? -2.733 -2.670 0.411 1.00 95.38 84 TYR A C 1
ATOM 704 O O . TYR A 1 84 ? -2.029 -3.204 1.264 1.00 95.38 84 TYR A O 1
ATOM 712 N N . THR A 1 85 ? -3.233 -3.339 -0.620 1.00 95.62 85 THR A N 1
ATOM 713 C CA . THR A 1 85 ? -2.781 -4.676 -1.000 1.00 95.62 85 THR A CA 1
ATOM 714 C C . THR A 1 85 ? -1.858 -4.539 -2.198 1.00 95.62 85 THR A C 1
ATOM 716 O O . THR A 1 85 ? -2.239 -3.917 -3.190 1.00 95.62 85 THR A O 1
ATOM 719 N N . LEU A 1 86 ? -0.664 -5.118 -2.104 1.00 95.62 86 LEU A N 1
ATOM 720 C CA . LEU A 1 86 ? 0.304 -5.192 -3.190 1.00 95.62 86 LEU A CA 1
ATOM 721 C C . LEU A 1 86 ? 0.523 -6.659 -3.558 1.00 95.62 86 LEU A C 1
ATOM 723 O O . LEU A 1 86 ? 0.916 -7.467 -2.723 1.00 95.62 86 LEU A O 1
ATOM 727 N N . GLU A 1 87 ? 0.270 -6.984 -4.817 1.00 96.06 87 GLU A N 1
ATOM 728 C CA . GLU A 1 87 ? 0.488 -8.302 -5.396 1.00 96.06 87 GLU A CA 1
ATOM 729 C C . GLU A 1 87 ? 1.580 -8.179 -6.464 1.00 96.06 87 GLU A C 1
ATOM 731 O O . GLU A 1 87 ? 1.466 -7.352 -7.373 1.00 96.06 87 GLU A O 1
ATOM 736 N N . ILE A 1 88 ? 2.639 -8.984 -6.364 1.00 93.56 88 ILE A N 1
ATOM 737 C CA . ILE A 1 88 ? 3.740 -9.008 -7.334 1.00 93.56 88 ILE A CA 1
ATOM 738 C C . ILE A 1 88 ? 3.813 -10.400 -7.948 1.00 93.56 88 ILE A C 1
ATOM 740 O O . ILE A 1 88 ? 3.862 -11.407 -7.243 1.00 93.56 88 ILE A O 1
ATOM 744 N N . PHE A 1 89 ? 3.839 -10.446 -9.275 1.00 93.19 89 PHE A N 1
ATOM 745 C CA . PHE A 1 89 ? 3.879 -11.674 -10.052 1.00 93.19 89 PHE A CA 1
ATOM 746 C C . PHE A 1 89 ? 5.091 -11.659 -10.988 1.00 93.19 89 PHE A C 1
ATOM 748 O O . PHE A 1 89 ? 5.346 -10.634 -11.634 1.00 93.19 89 PHE A O 1
ATOM 755 N N . PRO A 1 90 ? 5.826 -12.775 -11.122 1.00 92.00 90 PRO A N 1
ATOM 756 C CA . PRO A 1 90 ? 6.812 -12.906 -12.185 1.00 92.00 90 PRO A CA 1
ATOM 757 C C . PRO A 1 90 ? 6.116 -12.881 -13.552 1.00 92.00 90 PRO A C 1
ATOM 759 O O . PRO A 1 90 ? 4.939 -13.226 -13.680 1.00 92.00 90 PRO A O 1
ATOM 762 N N . THR A 1 91 ? 6.851 -12.484 -14.586 1.00 94.06 91 THR A N 1
ATOM 763 C CA . THR A 1 91 ? 6.403 -12.602 -15.979 1.00 94.06 91 THR A CA 1
ATOM 764 C C . THR A 1 91 ? 7.258 -13.614 -16.735 1.00 94.06 91 THR A C 1
ATOM 766 O O . THR A 1 91 ? 8.295 -14.050 -16.243 1.00 94.06 91 THR A O 1
ATOM 769 N N . ASP A 1 92 ? 6.863 -13.942 -17.965 1.00 93.88 92 ASP A N 1
ATOM 770 C CA . ASP A 1 92 ? 7.659 -14.805 -18.850 1.00 93.88 92 ASP A CA 1
ATOM 771 C C . ASP A 1 92 ? 8.974 -14.143 -19.315 1.00 93.88 92 ASP A C 1
ATOM 773 O O . ASP A 1 92 ? 9.805 -14.776 -19.963 1.00 93.88 92 ASP A O 1
ATOM 777 N N . THR A 1 93 ? 9.166 -12.850 -19.030 1.00 91.06 93 THR A N 1
ATOM 778 C CA . THR A 1 93 ? 10.393 -12.110 -19.346 1.00 91.06 93 THR A CA 1
ATOM 779 C C . THR A 1 93 ? 11.277 -12.021 -18.106 1.00 91.06 93 THR A C 1
ATOM 781 O O . THR A 1 93 ? 10.819 -11.560 -17.061 1.00 91.06 93 THR A O 1
ATOM 784 N N . LEU A 1 94 ? 12.550 -12.407 -18.246 1.00 88.31 94 LEU A N 1
ATOM 785 C CA . LEU A 1 94 ? 13.550 -12.304 -17.179 1.00 88.31 94 LEU A CA 1
ATOM 786 C C . LEU A 1 94 ? 13.599 -10.877 -16.603 1.00 88.31 94 LEU A C 1
ATOM 788 O O . LEU A 1 94 ? 13.505 -9.897 -17.352 1.00 88.31 94 LEU A O 1
ATOM 792 N N . ASP A 1 95 ? 13.711 -10.792 -15.276 1.00 88.62 95 ASP A N 1
ATOM 793 C CA . ASP A 1 95 ? 13.806 -9.557 -14.484 1.00 88.62 95 ASP A CA 1
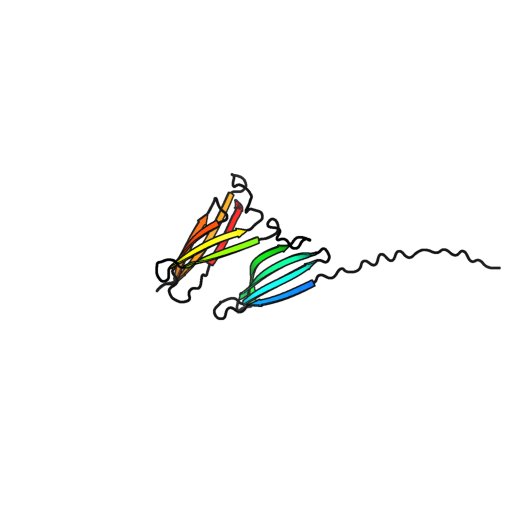ATOM 794 C C . ASP A 1 95 ? 12.635 -8.584 -14.652 1.00 88.62 95 ASP A C 1
ATOM 796 O O . ASP A 1 95 ? 12.732 -7.407 -14.299 1.00 88.62 95 ASP A O 1
ATOM 800 N N . ARG A 1 96 ? 11.510 -9.053 -15.202 1.00 92.50 96 ARG A N 1
ATOM 801 C CA . ARG A 1 96 ? 10.291 -8.267 -15.364 1.00 92.50 96 ARG A CA 1
ATOM 802 C C . ARG A 1 96 ? 9.167 -8.852 -14.528 1.00 92.50 96 ARG A C 1
ATOM 804 O O . ARG A 1 96 ? 8.843 -10.038 -14.620 1.00 92.50 96 ARG A O 1
ATOM 811 N N . TYR A 1 97 ? 8.504 -7.967 -13.801 1.00 93.75 97 TYR A N 1
ATOM 812 C CA . TYR A 1 97 ? 7.435 -8.295 -12.872 1.00 93.75 97 TYR A CA 1
ATOM 813 C C . TYR A 1 97 ? 6.163 -7.543 -13.248 1.00 93.75 97 TYR A C 1
ATOM 815 O O . TYR A 1 97 ? 6.211 -6.440 -13.802 1.00 93.75 97 TYR A O 1
ATOM 823 N N . LYS A 1 98 ? 5.016 -8.151 -12.950 1.00 95.69 98 LYS A N 1
ATOM 824 C CA . LYS A 1 98 ? 3.712 -7.493 -12.966 1.00 95.69 98 LYS A CA 1
ATOM 825 C C . LYS A 1 98 ? 3.327 -7.169 -11.529 1.00 95.69 98 LYS A C 1
ATOM 827 O O . LYS A 1 98 ? 3.294 -8.061 -10.688 1.00 95.69 98 LYS A O 1
ATOM 832 N N . GLY A 1 99 ? 2.996 -5.913 -11.272 1.00 96.06 99 GLY A N 1
ATOM 833 C CA . GLY A 1 99 ? 2.451 -5.460 -10.005 1.00 96.06 99 GLY A CA 1
ATOM 834 C C . GLY A 1 99 ? 0.966 -5.143 -10.123 1.00 96.06 99 GLY A C 1
ATOM 835 O O . GLY A 1 99 ? 0.504 -4.603 -11.135 1.00 96.06 99 GLY A O 1
ATOM 836 N N . ALA A 1 100 ? 0.217 -5.454 -9.074 1.00 97.56 100 ALA A N 1
ATOM 837 C CA . ALA A 1 100 ? -1.118 -4.931 -8.869 1.00 97.56 100 ALA A CA 1
ATOM 838 C C . ALA A 1 100 ? -1.243 -4.366 -7.457 1.00 97.56 100 ALA A C 1
ATOM 840 O O . ALA A 1 100 ? -1.044 -5.072 -6.471 1.00 97.56 100 ALA A O 1
ATOM 841 N N . LEU A 1 101 ? -1.584 -3.085 -7.368 1.00 97.44 101 LEU A N 1
ATOM 842 C CA . LEU A 1 101 ? -1.768 -2.382 -6.108 1.00 97.44 101 LEU A CA 1
ATOM 843 C C . LEU A 1 101 ? -3.223 -1.951 -5.989 1.00 97.44 101 LEU A C 1
ATOM 845 O O . LEU A 1 101 ? -3.763 -1.346 -6.911 1.00 97.44 101 LEU A O 1
ATOM 849 N N . THR A 1 102 ? -3.858 -2.241 -4.858 1.00 95.75 102 THR A N 1
ATOM 850 C CA . THR A 1 102 ? -5.224 -1.794 -4.553 1.00 95.75 102 THR A CA 1
ATOM 851 C C . THR A 1 102 ? -5.227 -1.004 -3.255 1.00 95.75 102 THR A C 1
ATOM 853 O O . THR A 1 102 ? -4.841 -1.541 -2.221 1.00 95.75 102 THR A O 1
ATOM 856 N N . LEU A 1 103 ? -5.666 0.253 -3.311 1.00 94.88 103 LEU A N 1
ATOM 857 C CA . LEU A 1 103 ? -5.835 1.116 -2.145 1.00 94.88 103 LEU A CA 1
ATOM 858 C C . LEU A 1 103 ? -7.219 0.894 -1.518 1.00 94.88 103 LEU A C 1
ATOM 860 O O . LEU A 1 103 ? -8.248 1.016 -2.193 1.00 94.88 103 LEU A O 1
ATOM 864 N N . HIS A 1 104 ? -7.246 0.603 -0.223 1.00 94.25 104 HIS A N 1
ATOM 865 C CA . HIS A 1 104 ? -8.451 0.427 0.581 1.00 94.25 104 HIS A CA 1
ATOM 866 C C . HIS A 1 104 ? -8.592 1.605 1.533 1.00 94.25 104 HIS A C 1
ATOM 868 O O . HIS A 1 104 ? -7.828 1.748 2.482 1.00 94.25 104 HIS A O 1
ATOM 874 N N . THR A 1 105 ? -9.578 2.448 1.252 1.00 91.38 105 THR A N 1
ATOM 875 C CA . THR A 1 105 ? -9.953 3.600 2.076 1.00 91.38 105 THR A CA 1
ATOM 876 C C . THR A 1 105 ? -11.469 3.756 2.063 1.00 91.38 105 THR A C 1
ATOM 878 O O . THR A 1 105 ? -12.156 3.108 1.259 1.00 91.38 105 THR A O 1
ATOM 881 N N . MET A 1 106 ? -11.997 4.696 2.853 1.00 88.31 106 MET A N 1
ATOM 882 C CA . MET A 1 106 ? -13.418 5.087 2.840 1.00 88.31 106 MET A CA 1
ATOM 883 C C . MET A 1 106 ? -13.971 5.384 1.435 1.00 88.31 106 MET A C 1
ATOM 885 O O . MET A 1 106 ? -15.166 5.282 1.160 1.00 88.31 106 MET A O 1
ATOM 889 N N . PHE A 1 107 ? -13.075 5.731 0.516 1.00 85.06 107 PHE A N 1
ATOM 890 C CA . PHE A 1 107 ? -13.342 6.076 -0.865 1.00 85.06 107 PHE A CA 1
ATOM 891 C C . PHE A 1 107 ? -13.479 4.871 -1.802 1.00 85.06 107 PHE A C 1
ATOM 893 O O . PHE A 1 107 ? -14.060 5.027 -2.878 1.00 85.06 107 PHE A O 1
ATOM 900 N N . GLY A 1 108 ? -12.994 3.687 -1.420 1.00 80.12 108 GLY A N 1
ATOM 901 C CA . GLY A 1 108 ? -12.821 2.537 -2.316 1.00 80.12 108 GLY A CA 1
ATOM 902 C C . GLY A 1 108 ? -14.112 2.011 -2.950 1.00 80.12 108 GLY A C 1
ATOM 903 O O . GLY A 1 108 ? -14.083 1.508 -4.068 1.00 80.12 108 GLY A O 1
ATOM 904 N N . LYS A 1 109 ? -15.259 2.170 -2.276 1.00 80.38 109 LYS A N 1
ATOM 905 C CA . LYS A 1 109 ? -16.585 1.776 -2.798 1.00 80.38 109 LYS A CA 1
ATOM 906 C C . LYS A 1 109 ? -17.427 2.953 -3.294 1.00 80.38 109 LYS A C 1
ATOM 908 O O . LYS A 1 109 ? -18.533 2.744 -3.788 1.00 80.38 109 LYS A O 1
ATOM 913 N N . MET A 1 110 ? -16.943 4.185 -3.146 1.00 82.62 110 MET A N 1
ATOM 914 C CA . MET A 1 110 ? -17.700 5.375 -3.522 1.00 82.62 110 MET A CA 1
ATOM 915 C C . MET A 1 110 ? -17.553 5.619 -5.034 1.00 82.62 110 MET A C 1
ATOM 917 O O . MET A 1 110 ? -16.419 5.781 -5.494 1.00 82.62 110 MET A O 1
ATOM 921 N N . PRO A 1 111 ? -18.651 5.686 -5.813 1.00 82.75 111 PRO A N 1
ATOM 922 C CA . PRO A 1 111 ? -18.597 6.007 -7.241 1.00 82.75 111 PRO A CA 1
ATOM 923 C C . PRO A 1 111 ? -17.898 7.343 -7.489 1.00 82.75 111 PRO A C 1
ATOM 925 O O . PRO A 1 111 ? -18.028 8.249 -6.674 1.00 82.75 111 PRO A O 1
ATOM 928 N N . ILE A 1 112 ? -17.165 7.475 -8.593 1.00 84.38 112 ILE A N 1
ATOM 929 C CA . ILE A 1 112 ? -16.475 8.724 -8.944 1.00 84.38 112 ILE A CA 1
ATOM 930 C C . ILE A 1 112 ? -17.414 9.624 -9.753 1.00 84.38 112 ILE A C 1
ATOM 932 O O . ILE A 1 112 ? -17.968 9.209 -10.770 1.00 84.38 112 ILE A O 1
ATOM 936 N N . ASP A 1 113 ? -17.562 10.863 -9.298 1.00 84.00 113 ASP A N 1
ATOM 937 C CA . ASP A 1 113 ? -18.341 11.944 -9.882 1.00 84.00 113 ASP A CA 1
ATOM 938 C C . ASP A 1 113 ? -17.591 13.289 -9.763 1.00 84.00 113 ASP A C 1
ATOM 940 O O . ASP A 1 113 ? -16.437 13.357 -9.340 1.00 84.00 113 ASP A O 1
ATOM 944 N N . ALA A 1 114 ? -18.229 14.383 -10.189 1.00 82.81 114 ALA A N 1
ATOM 945 C CA . ALA A 1 114 ? -17.611 15.710 -10.215 1.00 82.81 114 ALA A CA 1
ATOM 946 C C . ALA A 1 114 ? -17.281 16.296 -8.826 1.00 82.81 114 ALA A C 1
ATOM 948 O O . ALA A 1 114 ? -16.522 17.260 -8.756 1.00 82.81 114 ALA A O 1
ATOM 949 N N . LYS A 1 115 ? -17.865 15.765 -7.746 1.00 82.00 115 LYS A N 1
ATOM 950 C CA . LYS A 1 115 ? -17.709 16.235 -6.361 1.00 82.00 115 LYS A CA 1
ATOM 951 C C . LYS A 1 115 ? -16.705 15.412 -5.551 1.00 82.00 115 LYS A C 1
ATOM 953 O O . LYS A 1 115 ? -16.392 15.803 -4.432 1.00 82.00 115 LYS A O 1
ATOM 958 N N . ASN A 1 116 ? -16.246 14.275 -6.068 1.00 82.12 116 ASN A N 1
ATOM 959 C CA . ASN A 1 116 ? -15.306 13.386 -5.384 1.00 82.12 116 ASN A CA 1
ATOM 960 C C . ASN A 1 116 ? -14.257 12.826 -6.355 1.00 82.12 116 ASN A C 1
ATOM 962 O O . ASN A 1 116 ? -13.941 11.623 -6.352 1.00 82.12 116 ASN A O 1
ATOM 966 N N . ARG A 1 117 ? -13.728 13.703 -7.213 1.00 87.31 117 ARG A N 1
ATOM 967 C CA . ARG A 1 117 ? -12.695 13.301 -8.156 1.00 87.31 117 ARG A CA 1
ATOM 968 C C . ARG A 1 117 ? -11.443 12.962 -7.372 1.00 87.31 117 ARG A C 1
ATOM 970 O O . ARG A 1 117 ? -11.104 13.590 -6.371 1.00 87.31 117 ARG A O 1
ATOM 977 N N . ARG A 1 118 ? -10.802 11.888 -7.803 1.00 90.06 118 ARG A N 1
ATOM 978 C CA . ARG A 1 118 ? -9.675 11.298 -7.102 1.00 90.06 118 ARG A CA 1
ATOM 979 C C . ARG A 1 118 ? -8.638 10.884 -8.121 1.00 90.06 118 ARG A C 1
ATOM 981 O O . ARG A 1 118 ? -8.997 10.404 -9.195 1.00 90.06 118 ARG A O 1
ATOM 988 N N . ARG A 1 119 ? -7.370 11.042 -7.768 1.00 93.44 119 ARG A N 1
ATOM 989 C CA . ARG A 1 119 ? -6.236 10.545 -8.544 1.00 93.44 119 ARG A CA 1
ATOM 990 C C . ARG A 1 119 ? -5.396 9.666 -7.640 1.00 93.44 119 ARG A C 1
ATOM 992 O O . ARG A 1 119 ? -4.903 10.128 -6.621 1.00 93.44 119 ARG A O 1
ATOM 999 N N . LEU A 1 120 ? -5.257 8.406 -8.023 1.00 95.06 120 LEU A N 1
ATOM 1000 C CA . LEU A 1 120 ? -4.337 7.467 -7.409 1.00 95.06 120 LEU A CA 1
ATOM 1001 C C . LEU A 1 120 ? -3.092 7.381 -8.288 1.00 95.06 120 LEU A C 1
ATOM 1003 O O . LEU A 1 120 ? -3.209 7.127 -9.487 1.00 95.06 120 LEU A O 1
ATOM 1007 N N . GLN A 1 121 ? -1.918 7.586 -7.708 1.00 97.25 121 GLN A N 1
ATOM 1008 C CA . GLN A 1 121 ? -0.642 7.514 -8.406 1.00 97.25 121 GLN A CA 1
ATOM 1009 C C . GLN A 1 121 ? 0.338 6.661 -7.610 1.00 97.25 121 GLN A C 1
ATOM 1011 O O . GLN A 1 121 ? 0.530 6.886 -6.421 1.00 97.25 121 GLN A O 1
ATOM 1016 N N . LEU A 1 122 ? 0.984 5.712 -8.278 1.00 97.81 122 LEU A N 1
ATOM 1017 C CA . LEU A 1 122 ? 2.165 5.037 -7.753 1.00 97.81 122 LEU A CA 1
ATOM 1018 C C . LEU A 1 122 ? 3.382 5.583 -8.496 1.00 97.81 122 LEU A C 1
ATOM 1020 O O . LEU A 1 122 ? 3.436 5.499 -9.724 1.00 97.81 122 LEU A O 1
ATOM 1024 N N . LEU A 1 123 ? 4.327 6.143 -7.749 1.0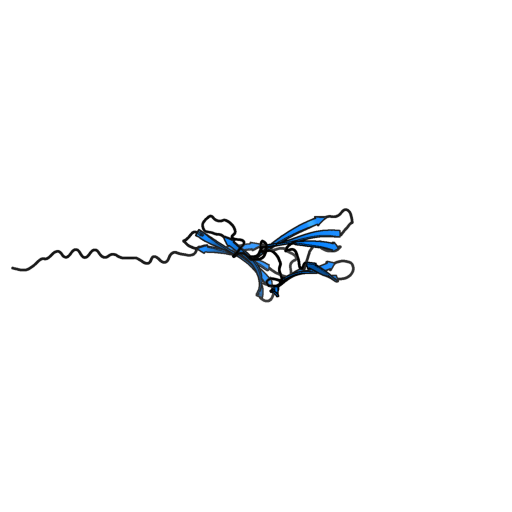0 96.88 123 LEU A N 1
ATOM 1025 C CA . LEU A 1 123 ? 5.688 6.446 -8.191 1.00 96.88 123 LEU A CA 1
ATOM 1026 C C . LEU A 1 123 ? 6.581 5.295 -7.729 1.00 96.88 123 LEU A C 1
ATOM 1028 O O . LEU A 1 123 ? 6.485 4.912 -6.567 1.00 96.88 123 LEU A O 1
ATOM 1032 N N . TYR A 1 124 ? 7.403 4.720 -8.598 1.00 94.81 124 TYR A N 1
ATOM 1033 C CA . TYR A 1 124 ? 8.225 3.560 -8.248 1.00 94.81 124 TYR A CA 1
ATOM 1034 C C . TYR A 1 124 ? 9.520 3.508 -9.050 1.00 94.81 124 TYR A C 1
ATOM 1036 O O . TYR A 1 124 ? 9.573 3.993 -10.179 1.00 94.81 124 TYR A O 1
ATOM 1044 N N . ASP A 1 125 ? 10.539 2.890 -8.465 1.00 91.31 125 ASP A N 1
ATOM 1045 C CA . ASP A 1 125 ? 11.846 2.733 -9.090 1.00 91.31 125 ASP A CA 1
ATOM 1046 C C . ASP A 1 125 ? 11.918 1.431 -9.896 1.00 91.31 125 ASP A C 1
ATOM 1048 O O . ASP A 1 125 ? 11.547 0.352 -9.427 1.00 91.31 125 ASP A O 1
ATOM 1052 N N . GLU A 1 126 ? 12.435 1.529 -11.117 1.00 91.06 126 GLU A N 1
ATOM 1053 C CA . GLU A 1 126 ? 12.892 0.393 -11.909 1.00 91.06 126 GLU A CA 1
ATOM 1054 C C . GLU A 1 126 ? 14.417 0.332 -11.853 1.00 91.06 126 GLU A C 1
ATOM 1056 O O . GLU A 1 126 ? 15.104 1.306 -12.175 1.00 91.06 126 GLU A O 1
ATOM 1061 N N . ILE A 1 127 ? 14.946 -0.823 -11.455 1.00 86.56 127 ILE A N 1
ATOM 1062 C CA . ILE A 1 127 ? 16.378 -1.026 -11.243 1.00 86.56 127 ILE A CA 1
ATOM 1063 C C . ILE A 1 127 ? 16.918 -1.907 -12.367 1.00 86.56 127 ILE A C 1
ATOM 1065 O O . ILE A 1 127 ? 16.576 -3.081 -12.494 1.00 86.56 127 ILE A O 1
ATOM 1069 N N . THR A 1 128 ? 17.762 -1.322 -13.209 1.00 84.56 128 THR A N 1
ATOM 1070 C CA . THR A 1 128 ? 18.507 -2.029 -14.262 1.00 84.56 128 THR A CA 1
ATOM 1071 C C . THR A 1 128 ? 19.996 -1.676 -14.137 1.00 84.56 128 THR A C 1
ATOM 1073 O O . THR A 1 128 ? 20.500 -1.564 -13.023 1.00 84.56 128 THR A O 1
ATOM 1076 N N . ASP A 1 129 ? 20.686 -1.372 -15.241 1.00 85.00 129 ASP A N 1
ATOM 1077 C CA . ASP A 1 129 ? 21.997 -0.698 -15.221 1.00 85.00 129 ASP A CA 1
ATOM 1078 C C . ASP A 1 129 ? 21.894 0.776 -14.757 1.00 85.00 129 ASP A C 1
ATOM 1080 O O . ASP A 1 129 ? 22.885 1.499 -14.652 1.00 85.00 129 ASP A O 1
ATOM 1084 N N . SER A 1 130 ? 20.676 1.269 -14.531 1.00 85.12 130 SER A N 1
ATOM 1085 C CA . SER A 1 130 ? 20.357 2.590 -13.987 1.00 85.12 130 SER A CA 1
ATOM 1086 C C . SER A 1 130 ? 19.063 2.522 -13.175 1.00 85.12 130 SER A C 1
ATOM 1088 O O . SER A 1 130 ? 18.257 1.608 -13.371 1.00 85.12 130 SER A O 1
ATOM 1090 N N . VAL A 1 131 ? 18.857 3.505 -12.294 1.00 88.38 131 VAL A N 1
ATOM 1091 C CA . VAL A 1 131 ? 17.587 3.703 -11.582 1.00 88.38 131 VAL A CA 1
ATOM 1092 C C . VAL A 1 131 ? 16.693 4.608 -12.422 1.00 88.38 131 VAL A C 1
ATOM 1094 O O . VAL A 1 131 ? 17.077 5.732 -12.755 1.00 88.38 131 VAL A O 1
ATOM 1097 N N . ILE A 1 132 ? 15.514 4.112 -12.786 1.00 91.31 132 ILE A N 1
ATOM 1098 C CA . ILE A 1 132 ? 14.513 4.844 -13.562 1.00 91.31 132 ILE A CA 1
ATOM 1099 C C . ILE A 1 132 ? 13.291 5.059 -12.675 1.00 91.31 132 ILE A C 1
ATOM 1101 O O . ILE A 1 132 ? 12.683 4.095 -12.224 1.00 91.31 132 ILE A O 1
ATOM 1105 N N . LEU A 1 133 ? 12.907 6.319 -12.465 1.00 94.06 133 LEU A N 1
ATOM 1106 C CA . LEU A 1 133 ? 11.660 6.642 -11.780 1.00 94.06 133 LEU A CA 1
ATOM 1107 C C . LEU A 1 133 ? 10.486 6.518 -12.757 1.00 94.06 133 LEU A C 1
ATOM 1109 O O . LEU A 1 133 ? 10.372 7.291 -13.713 1.00 94.06 133 LEU A O 1
ATOM 1113 N N . SER A 1 134 ? 9.594 5.579 -12.477 1.00 95.62 134 SER A N 1
ATOM 1114 C CA . SER A 1 134 ? 8.396 5.287 -13.254 1.00 95.62 134 SER A CA 1
ATOM 1115 C C . SER A 1 134 ? 7.130 5.648 -12.487 1.00 95.62 134 SER A C 1
ATOM 1117 O O . SER A 1 134 ? 7.128 5.860 -11.273 1.00 95.62 134 SER A O 1
ATOM 1119 N N . SER A 1 135 ? 6.016 5.776 -13.213 1.00 97.06 135 SER A N 1
ATOM 1120 C CA . SER A 1 135 ? 4.730 6.067 -12.587 1.00 97.06 135 SER A CA 1
ATOM 1121 C C . SER A 1 135 ? 3.551 5.425 -13.300 1.00 97.06 135 SER A C 1
ATOM 1123 O O . SER A 1 135 ? 3.553 5.258 -14.519 1.00 97.06 135 SER A O 1
ATOM 1125 N N . VAL A 1 136 ? 2.521 5.090 -12.527 1.00 97.62 136 VAL A N 1
ATOM 1126 C CA . VAL A 1 136 ? 1.206 4.692 -13.036 1.00 97.62 136 VAL A CA 1
ATOM 1127 C C . VAL A 1 136 ? 0.126 5.484 -12.310 1.00 97.62 136 VAL A C 1
ATOM 1129 O O . VAL A 1 136 ? 0.234 5.743 -11.112 1.00 97.62 136 VAL A O 1
ATOM 1132 N N . ILE A 1 137 ? -0.905 5.899 -13.045 1.00 97.25 137 ILE A N 1
ATOM 1133 C CA . ILE A 1 137 ? -1.964 6.783 -12.550 1.00 97.25 137 ILE A CA 1
ATOM 1134 C C . ILE A 1 137 ? -3.331 6.184 -12.878 1.00 97.25 137 ILE A C 1
ATOM 1136 O O . ILE A 1 137 ? -3.536 5.613 -13.949 1.00 97.25 137 ILE A O 1
ATOM 1140 N N . SER A 1 138 ? -4.286 6.369 -11.972 1.00 93.94 138 SER A N 1
ATOM 1141 C CA . SER A 1 138 ? -5.697 6.075 -12.172 1.00 93.94 138 SER A CA 1
ATOM 1142 C C . SER A 1 138 ? -6.566 7.188 -11.592 1.00 93.94 138 SER A C 1
ATOM 1144 O O . SER A 1 138 ? -6.452 7.542 -10.424 1.00 93.94 138 SER A O 1
ATOM 1146 N N . GLU A 1 139 ? -7.489 7.703 -12.402 1.00 91.75 139 GLU A N 1
ATOM 1147 C CA . GLU A 1 139 ? -8.508 8.678 -11.974 1.00 91.75 139 GLU A CA 1
ATOM 1148 C C . GLU A 1 139 ? -9.892 8.041 -11.779 1.00 91.75 139 GLU A C 1
ATOM 1150 O O . GLU A 1 139 ? -10.883 8.727 -11.534 1.00 91.75 139 GLU A O 1
ATOM 1155 N N . ARG A 1 140 ? -9.995 6.722 -11.987 1.00 86.44 140 ARG A N 1
ATOM 1156 C CA . ARG A 1 140 ? -11.279 6.000 -12.074 1.00 86.44 140 ARG A CA 1
ATOM 1157 C C . ARG A 1 140 ? -11.357 4.749 -11.208 1.00 86.44 140 ARG A C 1
ATOM 1159 O O . ARG A 1 140 ? -12.422 4.159 -11.075 1.00 86.44 140 ARG A O 1
ATOM 1166 N N . SER A 1 141 ? -10.227 4.322 -10.669 1.00 88.81 141 SER A N 1
ATOM 1167 C CA . SER A 1 141 ? -10.058 3.057 -9.966 1.00 88.81 141 SER A CA 1
ATOM 1168 C C . SER A 1 141 ? -9.103 3.254 -8.796 1.00 88.81 141 SER A C 1
ATOM 1170 O O . SER A 1 141 ? -8.110 3.972 -8.916 1.00 88.81 141 SER A O 1
ATOM 1172 N N . ASN A 1 142 ? -9.384 2.582 -7.685 1.00 91.56 142 ASN A N 1
ATOM 1173 C CA . ASN A 1 142 ? -8.469 2.438 -6.555 1.00 91.56 142 ASN A CA 1
ATOM 1174 C C . ASN A 1 142 ? -7.438 1.311 -6.766 1.00 91.56 142 ASN A C 1
ATOM 1176 O O . ASN A 1 142 ? -6.622 1.054 -5.886 1.00 91.56 142 ASN A O 1
ATOM 1180 N N . ARG A 1 143 ? -7.487 0.630 -7.916 1.00 94.19 143 ARG A N 1
ATOM 1181 C CA . ARG A 1 143 ? -6.515 -0.373 -8.351 1.00 94.19 143 ARG A CA 1
ATOM 1182 C C . ARG A 1 143 ? -5.636 0.169 -9.472 1.00 94.19 143 ARG A C 1
ATOM 1184 O O . ARG A 1 143 ? -6.152 0.693 -10.463 1.00 94.19 143 ARG A O 1
ATOM 1191 N N . LEU A 1 144 ? -4.330 -0.018 -9.316 1.00 97.00 144 LEU A N 1
ATOM 1192 C CA . LEU A 1 144 ? -3.283 0.248 -10.294 1.00 97.00 144 LEU A CA 1
ATOM 1193 C C . LEU A 1 144 ? -2.668 -1.081 -10.737 1.00 97.00 144 LEU A C 1
ATOM 1195 O O . LEU A 1 144 ? -2.318 -1.914 -9.903 1.00 97.00 144 LEU A O 1
ATOM 1199 N N . GLU A 1 145 ? -2.506 -1.265 -12.043 1.00 97.56 145 GLU A N 1
ATOM 1200 C CA . GLU A 1 145 ? -1.707 -2.356 -12.605 1.00 97.56 145 GLU A CA 1
ATOM 1201 C C . GLU A 1 145 ? -0.476 -1.770 -13.283 1.00 97.56 145 GLU A C 1
ATOM 1203 O O . GLU A 1 145 ? -0.583 -0.796 -14.029 1.00 97.56 145 GLU A O 1
ATOM 1208 N N . PHE A 1 146 ? 0.689 -2.353 -13.030 1.00 96.12 146 PHE A N 1
ATOM 1209 C CA . PHE A 1 146 ? 1.957 -1.862 -13.555 1.00 96.12 146 PHE A CA 1
ATOM 1210 C C . PHE A 1 146 ? 2.913 -3.008 -13.864 1.00 96.12 146 PHE A C 1
ATOM 1212 O O . PHE A 1 146 ? 2.705 -4.158 -13.474 1.00 96.12 146 PHE A O 1
ATOM 1219 N N . TYR A 1 147 ? 3.967 -2.676 -14.595 1.00 94.56 147 TYR A N 1
ATOM 1220 C CA . TYR A 1 147 ? 5.095 -3.556 -14.835 1.00 94.56 147 TYR A CA 1
ATOM 1221 C C . TYR A 1 147 ? 6.351 -2.814 -14.430 1.00 94.56 147 TYR A C 1
ATOM 1223 O O . TYR A 1 147 ? 6.443 -1.617 -14.677 1.00 94.56 147 TYR A O 1
ATOM 1231 N N . TYR A 1 148 ? 7.306 -3.528 -13.859 1.00 92.75 148 TYR A N 1
ATOM 1232 C CA . TYR A 1 148 ? 8.598 -2.953 -13.521 1.00 92.75 148 TYR A CA 1
ATOM 1233 C C . TYR A 1 148 ? 9.706 -3.954 -13.820 1.00 92.75 148 TYR A C 1
ATOM 1235 O O . TYR A 1 148 ? 9.470 -5.172 -13.879 1.00 92.75 148 TYR A O 1
ATOM 1243 N N . ARG A 1 149 ? 10.907 -3.430 -14.052 1.00 91.06 149 ARG A N 1
ATOM 1244 C CA . ARG A 1 149 ? 12.128 -4.225 -14.141 1.00 91.06 149 ARG A CA 1
ATOM 1245 C C . ARG A 1 149 ? 12.961 -4.097 -12.876 1.00 91.06 149 ARG A C 1
ATOM 1247 O O . ARG A 1 149 ? 13.119 -2.999 -12.349 1.00 91.06 149 ARG A O 1
ATOM 1254 N N . ASN A 1 150 ? 13.503 -5.222 -12.425 1.00 84.06 150 ASN A N 1
ATOM 1255 C CA . ASN A 1 150 ? 14.507 -5.248 -11.372 1.00 84.06 150 ASN A CA 1
ATOM 1256 C C . ASN A 1 150 ? 15.534 -6.355 -11.640 1.00 84.06 150 ASN A C 1
ATOM 1258 O O . ASN A 1 150 ? 15.200 -7.535 -11.534 1.00 84.06 150 ASN A O 1
ATOM 1262 N N . THR A 1 151 ? 16.762 -5.956 -11.976 1.00 83.00 151 THR A N 1
ATOM 1263 C CA . THR A 1 151 ? 17.874 -6.858 -12.323 1.00 83.00 151 THR A CA 1
ATOM 1264 C C . THR A 1 151 ? 18.884 -7.073 -11.192 1.00 83.00 151 THR A C 1
ATOM 1266 O O . THR A 1 151 ? 19.874 -7.765 -11.414 1.00 83.00 151 THR A O 1
ATOM 1269 N N . ILE A 1 152 ? 18.718 -6.438 -10.023 1.00 76.44 152 ILE A N 1
ATOM 1270 C CA . ILE A 1 152 ? 19.749 -6.426 -8.967 1.00 76.44 152 ILE A CA 1
ATOM 1271 C C . ILE A 1 152 ? 19.280 -7.159 -7.715 1.00 76.44 152 ILE A C 1
ATOM 1273 O O . ILE A 1 152 ? 19.953 -8.084 -7.266 1.00 76.44 152 ILE A O 1
ATOM 1277 N N . ASP A 1 153 ? 18.157 -6.743 -7.141 1.00 72.00 153 ASP A N 1
ATOM 1278 C CA . ASP A 1 153 ? 17.782 -7.120 -5.773 1.00 72.00 153 ASP A CA 1
ATOM 1279 C C . ASP A 1 153 ? 16.327 -7.596 -5.647 1.00 72.00 153 ASP A C 1
ATOM 1281 O O . ASP A 1 153 ? 15.892 -8.020 -4.580 1.00 72.00 153 ASP A O 1
ATOM 1285 N N . HIS A 1 154 ? 15.573 -7.576 -6.751 1.00 72.06 154 HIS A N 1
ATOM 1286 C CA . HIS A 1 154 ? 14.156 -7.942 -6.812 1.00 72.06 154 HIS A CA 1
ATOM 1287 C C . HIS A 1 154 ? 13.256 -7.155 -5.838 1.00 72.06 154 HIS A C 1
ATOM 1289 O O . HIS A 1 154 ? 12.110 -7.548 -5.599 1.00 72.06 154 HIS A O 1
ATOM 1295 N N . HIS A 1 155 ? 13.727 -6.018 -5.319 1.00 79.19 155 HIS A N 1
ATOM 1296 C CA . HIS A 1 155 ? 12.955 -5.134 -4.457 1.00 79.19 155 HIS A CA 1
ATOM 1297 C C . HIS A 1 155 ? 12.117 -4.138 -5.269 1.00 79.19 155 HIS A C 1
ATOM 1299 O O . HIS A 1 155 ? 12.499 -3.670 -6.341 1.00 79.19 155 HIS A O 1
ATOM 1305 N N . LEU A 1 156 ? 10.930 -3.811 -4.764 1.00 86.81 156 LEU A N 1
ATOM 1306 C CA . LEU A 1 156 ? 10.123 -2.715 -5.290 1.00 86.81 156 LEU A CA 1
ATOM 1307 C C . LEU A 1 156 ? 10.141 -1.582 -4.271 1.00 86.81 156 LEU A C 1
ATOM 1309 O O . LEU A 1 156 ? 9.647 -1.751 -3.156 1.00 86.81 156 LEU A O 1
ATOM 1313 N N . THR A 1 157 ? 10.645 -0.426 -4.688 1.00 87.69 157 THR A N 1
ATOM 1314 C CA . THR A 1 157 ? 10.584 0.813 -3.911 1.00 87.69 157 THR A CA 1
ATOM 1315 C C . THR A 1 157 ? 9.636 1.777 -4.602 1.00 87.69 157 THR A C 1
ATOM 1317 O O . THR A 1 157 ? 9.684 1.943 -5.821 1.00 87.69 157 THR A O 1
ATOM 1320 N N . GLY A 1 158 ? 8.749 2.406 -3.837 1.00 91.00 158 GLY A N 1
ATOM 1321 C CA . GLY A 1 158 ? 7.809 3.369 -4.387 1.00 91.00 158 GLY A CA 1
ATOM 1322 C C . GLY A 1 158 ? 6.966 4.078 -3.339 1.00 91.00 158 GLY A C 1
ATOM 1323 O O . GLY A 1 158 ? 6.948 3.708 -2.166 1.00 91.00 158 GLY A O 1
ATOM 1324 N N . VAL A 1 159 ? 6.254 5.105 -3.792 1.00 92.94 159 VAL A N 1
ATOM 1325 C CA . VAL A 1 159 ? 5.341 5.927 -2.997 1.00 92.94 159 VAL A CA 1
ATOM 1326 C C . VAL A 1 159 ? 3.970 5.923 -3.658 1.00 92.94 159 VAL A C 1
ATOM 1328 O O . VAL A 1 159 ? 3.830 6.228 -4.846 1.00 92.94 159 VAL A O 1
ATOM 1331 N N . LEU A 1 160 ? 2.952 5.588 -2.868 1.00 94.88 160 LEU A N 1
ATOM 1332 C CA . LEU A 1 160 ? 1.554 5.665 -3.263 1.00 94.88 160 LEU A CA 1
ATOM 1333 C C . LEU A 1 160 ? 0.965 7.006 -2.821 1.00 94.88 160 LEU A C 1
ATOM 1335 O O . LEU A 1 160 ? 1.067 7.377 -1.655 1.00 94.88 160 LEU A O 1
ATOM 1339 N N . LEU A 1 161 ? 0.327 7.711 -3.747 1.00 93.44 161 LEU A N 1
ATOM 1340 C CA . LEU A 1 161 ? -0.280 9.018 -3.526 1.00 93.44 161 LEU A CA 1
ATOM 1341 C C . LEU A 1 161 ? -1.757 8.981 -3.916 1.00 93.44 161 LEU A C 1
ATOM 1343 O O . LEU A 1 161 ? -2.105 8.499 -4.997 1.00 93.44 161 LEU A O 1
ATOM 1347 N N . GLN A 1 162 ? -2.617 9.527 -3.056 1.00 91.81 162 GLN A N 1
ATOM 1348 C CA . GLN A 1 162 ? -4.023 9.779 -3.358 1.00 91.81 162 GLN A CA 1
ATOM 1349 C C . GLN A 1 162 ? -4.318 11.279 -3.255 1.00 91.81 162 GLN A C 1
ATOM 1351 O O . GLN A 1 162 ? -4.256 11.855 -2.174 1.00 91.81 162 GLN A O 1
ATOM 1356 N N . ASP A 1 163 ? -4.715 11.890 -4.370 1.00 90.88 163 ASP A N 1
ATOM 1357 C CA . ASP A 1 163 ? -5.226 13.261 -4.402 1.00 90.88 163 ASP A CA 1
ATOM 1358 C C . ASP A 1 163 ? -6.759 13.257 -4.461 1.00 90.88 163 ASP A C 1
ATOM 1360 O O . ASP A 1 163 ? -7.350 12.461 -5.198 1.00 90.88 163 ASP A O 1
ATOM 1364 N N . VAL A 1 164 ? -7.404 14.176 -3.735 1.00 85.38 164 VAL A N 1
ATOM 1365 C CA . VAL A 1 164 ? -8.868 14.370 -3.704 1.00 85.38 164 VAL A CA 1
ATOM 1366 C C . VAL A 1 164 ? -9.199 15.813 -4.120 1.00 85.38 164 VAL A C 1
ATOM 1368 O O . VAL A 1 164 ? -8.627 16.744 -3.553 1.00 85.38 164 VAL A O 1
ATOM 1371 N N . PHE A 1 165 ? -10.076 16.009 -5.118 1.00 82.25 165 PHE A N 1
ATOM 1372 C CA . PHE A 1 165 ? -10.355 17.310 -5.767 1.00 82.25 165 PHE A CA 1
ATOM 1373 C C . PHE A 1 165 ? -11.714 17.391 -6.504 1.00 82.25 165 PHE A C 1
ATOM 1375 O O . PHE A 1 165 ? -12.497 16.415 -6.482 1.00 82.25 165 PHE A O 1
#

Organism: Myroides odoratus (NCBI:txid256)

Solvent-accessible surface area (backbone atoms only — not comparable to full-atom values): 9732 Å² total; per-residue (Å²): 135,84,87,86,83,85,78,81,75,78,78,80,74,77,70,80,68,82,70,68,64,50,74,52,76,52,80,53,84,60,97,86,53,83,43,48,42,38,38,44,37,39,33,42,74,77,44,34,32,40,38,37,35,32,35,30,34,91,88,65,54,75,45,84,72,33,35,46,26,23,39,61,86,66,46,77,37,53,69,76,16,43,37,70,50,79,47,80,39,82,51,100,48,86,51,31,34,39,37,39,38,36,51,44,31,59,59,60,83,55,81,80,48,92,86,56,32,41,39,37,35,40,39,32,53,24,37,63,102,52,83,42,85,43,74,50,76,28,71,85,46,56,54,50,74,51,72,48,41,31,73,83,77,74,68,82,53,69,50,81,44,78,50,80,87